Protein AF-A0A9X4MH46-F1 (afdb_monomer)

Secondary structure (DSSP, 8-state):
-HHHHHHTTSS-HHHHHHHHHHT-EEETTT-TTT--S-HHHHS-HHHHHHHHHHHHHHH-TTS-----EEEEEE-TT-SS--S--EEEEEETTTS-HHHHHHHHHHHHHHTT-

pLDDT: mean 80.11, std 13.6, range [45.22, 96.0]

Organism: NCBI:txid2984131

Radius of gyration: 14.34 Å; Cα contacts (8 Å, |Δi|>4): 158; chains: 1; bounding box: 34×29×41 Å

Mean predicted aligned error: 6.79 Å

Foldseek 3Di:
DVVVCVVVVLADLVVLLVCCVPVFKDWCPRCVSNCPQDPVNLCVQVVVVVVNVVVCCVVPVPDDDQFRWDKDWDPAQAPDPPVDIIMMIGGVVPDPPVVVVVVRNVVNNVVND

Sequence (113 aa):
MIKKRISSGEFNLDLFINIMKHDGYITEIDAPEGAGMCSSDMEKTHLLQEEFNSIFSFFYPNIIQDIEFGCVATSKGFKIESGGYSYALYNRSIISREEVEKILIKENQLSGE

Nearest PDB structures (foldseek):
  5ovo-assembly1_B  TM=2.606E-01  e=8.177E+00  Azospirillum brasilense

Solvent-accessible surface area (backbone atoms only — not comparable to full-atom values): 6492 Å² total; per-residue (Å²): 113,68,70,59,32,43,75,70,67,67,32,62,64,69,60,47,52,49,37,39,70,71,73,9,51,45,31,65,78,85,29,59,64,72,34,72,52,53,68,81,52,43,71,38,30,69,64,46,45,54,54,47,52,56,51,46,48,67,79,37,74,88,57,87,86,74,77,41,66,41,59,52,73,46,55,57,43,44,77,56,92,58,97,56,63,53,46,31,44,29,13,60,79,70,39,55,70,71,58,52,52,52,50,49,26,54,51,30,45,60,75,58,115

Structure (mmCIF, N/CA/C/O backbone):
data_AF-A0A9X4MH46-F1
#
_entry.id   AF-A0A9X4MH46-F1
#
loop_
_atom_site.group_PDB
_atom_site.id
_atom_site.type_symbol
_atom_site.label_atom_id
_atom_site.label_alt_id
_atom_site.label_comp_id
_atom_site.label_asym_id
_atom_site.label_entity_id
_atom_site.label_seq_id
_atom_site.pdbx_PDB_ins_code
_atom_site.Cartn_x
_atom_site.Cartn_y
_atom_site.Cartn_z
_atom_site.occupancy
_atom_site.B_iso_or_equiv
_atom_site.auth_seq_id
_atom_site.auth_comp_id
_atom_site.auth_asym_id
_atom_site.auth_atom_id
_atom_site.pdbx_PDB_model_num
ATOM 1 N N . MET A 1 1 ? 5.394 10.255 10.030 1.00 64.25 1 MET A N 1
ATOM 2 C CA . MET A 1 1 ? 4.429 9.677 10.992 1.00 64.25 1 MET A CA 1
ATOM 3 C C . MET A 1 1 ? 3.020 9.949 10.510 1.00 64.25 1 MET A C 1
ATOM 5 O O . MET A 1 1 ? 2.632 11.114 10.395 1.00 64.25 1 MET A O 1
ATOM 9 N N . ILE A 1 2 ? 2.293 8.873 10.216 1.00 68.44 2 ILE A N 1
ATOM 10 C CA . ILE A 1 2 ? 0.901 8.856 9.744 1.00 68.44 2 ILE A CA 1
ATOM 11 C C . ILE A 1 2 ? 0.005 9.700 10.645 1.00 68.44 2 ILE A C 1
ATOM 13 O O . ILE A 1 2 ? -0.784 10.508 10.159 1.00 68.44 2 ILE A O 1
ATOM 17 N N . LYS A 1 3 ? 0.171 9.575 11.965 1.00 69.38 3 LYS A N 1
ATOM 18 C CA . LYS A 1 3 ? -0.667 10.261 12.954 1.00 69.38 3 LYS A CA 1
ATOM 19 C C . LYS A 1 3 ? -0.705 11.776 12.750 1.00 69.38 3 LYS A C 1
ATOM 21 O O . LYS A 1 3 ? -1.763 12.393 12.861 1.00 69.38 3 LYS A O 1
ATOM 26 N N . LYS A 1 4 ? 0.446 12.381 12.436 1.00 72.75 4 LYS A N 1
ATOM 27 C CA . LYS A 1 4 ? 0.556 13.826 12.196 1.00 72.75 4 LYS A CA 1
ATOM 28 C C . LYS A 1 4 ? -0.179 14.233 10.917 1.00 72.75 4 LYS A C 1
ATOM 30 O O . LYS A 1 4 ? -0.863 15.245 10.945 1.00 72.75 4 LYS A O 1
ATOM 35 N N . ARG A 1 5 ? -0.075 13.426 9.854 1.00 71.12 5 ARG A N 1
ATOM 36 C CA . ARG A 1 5 ? -0.719 13.679 8.554 1.00 71.12 5 ARG A CA 1
ATOM 37 C C . ARG A 1 5 ? -2.238 13.511 8.604 1.00 71.12 5 ARG A C 1
ATOM 39 O O . ARG A 1 5 ? -2.962 14.304 8.021 1.00 71.12 5 ARG A O 1
ATOM 46 N N . ILE A 1 6 ? -2.727 12.532 9.366 1.00 70.56 6 ILE A N 1
ATOM 47 C CA . ILE A 1 6 ? -4.164 12.409 9.663 1.00 70.56 6 ILE A CA 1
ATOM 48 C C . ILE A 1 6 ? -4.644 13.651 10.410 1.00 70.56 6 ILE A C 1
ATOM 50 O O . ILE A 1 6 ? -5.657 14.245 10.059 1.00 70.56 6 ILE A O 1
ATOM 54 N N . SER A 1 7 ? -3.884 14.074 11.422 1.00 72.62 7 SER A N 1
ATOM 55 C CA . SER A 1 7 ? -4.250 15.221 12.260 1.00 72.62 7 SER A CA 1
ATOM 56 C C . SER A 1 7 ? -4.204 16.559 11.506 1.00 72.62 7 SER A C 1
ATOM 58 O O . SER A 1 7 ? -4.910 17.484 11.896 1.00 72.62 7 SER A O 1
ATOM 60 N N . SER A 1 8 ? -3.393 16.680 10.447 1.00 77.19 8 SER A N 1
ATOM 61 C CA . SER A 1 8 ? -3.351 17.849 9.553 1.00 77.19 8 SER A CA 1
ATOM 62 C C . SER A 1 8 ? -4.361 17.782 8.401 1.00 77.19 8 SER A C 1
ATOM 64 O O . SER A 1 8 ? -4.477 18.750 7.656 1.00 77.19 8 SER A O 1
ATOM 66 N N . GLY A 1 9 ? -5.089 16.670 8.239 1.00 70.69 9 GLY A N 1
ATOM 67 C CA . GLY A 1 9 ? -5.985 16.442 7.099 1.00 70.69 9 GLY A CA 1
ATOM 68 C C . GLY A 1 9 ? -5.264 16.109 5.785 1.00 70.69 9 GLY A C 1
ATOM 69 O O . GLY A 1 9 ? -5.910 15.961 4.756 1.00 70.69 9 GLY A O 1
ATOM 70 N N . GLU A 1 10 ? -3.940 15.946 5.812 1.00 71.75 10 GLU A N 1
ATOM 71 C CA . GLU A 1 10 ? -3.092 15.589 4.661 1.00 71.75 10 GLU A CA 1
ATOM 72 C C . GLU A 1 10 ? -3.103 14.080 4.350 1.00 71.75 10 GLU A C 1
ATOM 74 O O . GLU A 1 10 ? -2.377 13.612 3.467 1.00 71.75 10 GLU A O 1
ATOM 79 N N . PHE A 1 11 ? -3.853 13.297 5.128 1.00 76.00 11 PHE A N 1
ATOM 80 C CA . PHE A 1 11 ? -4.037 11.866 4.930 1.00 76.00 11 PHE A CA 1
ATOM 81 C C . PHE A 1 11 ? -5.459 11.460 5.308 1.00 76.00 11 PHE A C 1
ATOM 83 O O . PHE A 1 11 ? -5.851 11.533 6.476 1.00 76.00 11 PHE A O 1
ATOM 90 N N . ASN A 1 12 ? -6.221 11.005 4.317 1.00 82.94 12 ASN A N 1
ATOM 91 C CA . ASN A 1 12 ? -7.560 10.480 4.527 1.00 82.94 12 ASN A CA 1
ATOM 92 C C . ASN A 1 12 ? -7.479 8.996 4.919 1.00 82.94 12 ASN A C 1
ATOM 94 O O . ASN A 1 12 ? -7.261 8.128 4.073 1.00 82.94 12 ASN A O 1
ATOM 98 N N . LEU A 1 13 ? -7.642 8.722 6.216 1.00 83.75 13 LEU A N 1
ATOM 99 C CA . LEU A 1 13 ? -7.560 7.370 6.766 1.00 83.75 13 LEU A CA 1
ATOM 100 C C . LEU A 1 13 ? -8.654 6.445 6.212 1.00 83.75 13 LEU A C 1
ATOM 102 O O . LEU A 1 13 ? -8.351 5.300 5.887 1.00 83.75 13 LEU A O 1
ATOM 106 N N . ASP A 1 14 ? -9.890 6.933 6.068 1.00 86.62 14 ASP A N 1
ATOM 107 C CA . ASP A 1 14 ? -11.009 6.141 5.539 1.00 86.62 14 ASP A CA 1
ATOM 108 C C . ASP A 1 14 ? -10.755 5.719 4.090 1.00 86.62 14 ASP A C 1
ATOM 110 O O . ASP A 1 14 ? -10.926 4.552 3.738 1.00 86.62 14 ASP A O 1
ATOM 114 N N . LEU A 1 15 ? -10.295 6.656 3.254 1.00 85.56 15 LEU A N 1
ATOM 115 C CA . LEU A 1 15 ? -9.951 6.374 1.861 1.00 85.56 15 LEU A CA 1
ATOM 116 C C . LEU A 1 15 ? -8.814 5.353 1.774 1.00 85.56 15 LEU A C 1
ATOM 118 O O . LEU A 1 15 ? -8.912 4.391 1.017 1.00 85.56 15 LEU A O 1
ATOM 122 N N . PHE A 1 16 ? -7.768 5.528 2.583 1.00 86.69 16 PHE A N 1
ATOM 123 C CA . PHE A 1 16 ? -6.655 4.588 2.634 1.00 86.69 16 PHE A CA 1
ATOM 124 C C . PHE A 1 16 ? -7.112 3.182 3.045 1.00 86.69 16 PHE A C 1
ATOM 126 O O . PHE A 1 16 ? -6.765 2.206 2.386 1.00 86.69 16 PHE A O 1
ATOM 133 N N . ILE A 1 17 ? -7.930 3.064 4.096 1.00 88.81 17 ILE A N 1
ATOM 134 C CA . ILE A 1 17 ? -8.494 1.778 4.527 1.00 88.81 17 ILE A CA 1
ATOM 135 C C . ILE A 1 17 ? -9.312 1.147 3.400 1.00 88.81 17 ILE A C 1
ATOM 137 O O . ILE A 1 17 ? -9.186 -0.053 3.161 1.00 88.81 17 ILE A O 1
ATOM 141 N N . ASN A 1 18 ? -10.136 1.941 2.713 1.00 88.88 18 ASN A N 1
ATOM 142 C CA . ASN A 1 18 ? -10.976 1.456 1.628 1.00 88.88 18 ASN A CA 1
ATOM 143 C C . ASN A 1 18 ? -10.136 0.895 0.469 1.00 88.88 18 ASN A C 1
ATOM 145 O O . ASN A 1 18 ? -10.367 -0.238 0.054 1.00 88.88 18 ASN A O 1
ATOM 149 N N . ILE A 1 19 ? -9.114 1.630 0.016 1.00 89.00 19 ILE A N 1
ATOM 150 C CA . ILE A 1 19 ? -8.197 1.173 -1.042 1.00 89.00 19 ILE A CA 1
ATOM 151 C C . ILE A 1 19 ? -7.486 -0.118 -0.612 1.00 89.00 19 ILE A C 1
ATOM 153 O O . ILE A 1 19 ? -7.507 -1.114 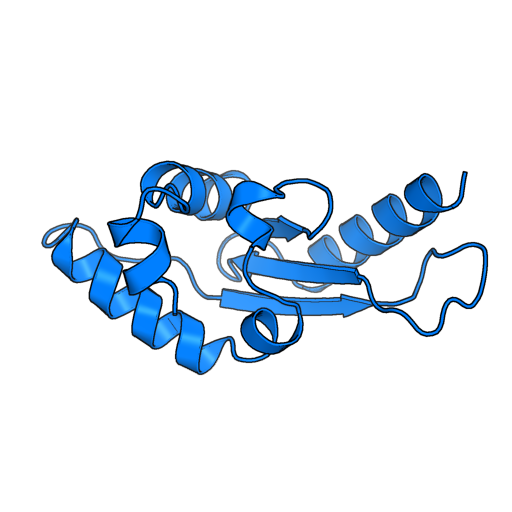-1.330 1.00 89.00 19 ILE A O 1
ATOM 157 N N . MET A 1 20 ? -6.928 -0.159 0.602 1.00 89.94 20 MET A N 1
ATOM 158 C CA . MET A 1 20 ? -6.182 -1.329 1.087 1.00 89.94 20 MET A CA 1
ATOM 159 C C . MET A 1 20 ? -7.055 -2.569 1.333 1.00 89.94 20 MET A C 1
ATOM 161 O O . MET A 1 20 ? -6.531 -3.685 1.372 1.00 89.94 20 MET A O 1
ATOM 165 N N . LYS A 1 21 ? -8.369 -2.402 1.517 1.00 90.94 21 LYS A N 1
ATOM 166 C CA . LYS A 1 21 ? -9.326 -3.513 1.640 1.00 90.94 21 LYS A CA 1
ATOM 167 C C . LYS A 1 21 ? -9.895 -3.966 0.298 1.00 90.94 21 LYS A C 1
ATOM 169 O O . LYS A 1 21 ? -10.213 -5.143 0.170 1.00 90.94 21 LYS A O 1
ATOM 174 N N . HIS A 1 22 ? -10.065 -3.053 -0.656 1.00 90.38 22 HIS A N 1
ATOM 175 C CA . HIS A 1 22 ? -10.727 -3.341 -1.927 1.00 90.38 22 HIS A CA 1
ATOM 176 C C . HIS A 1 22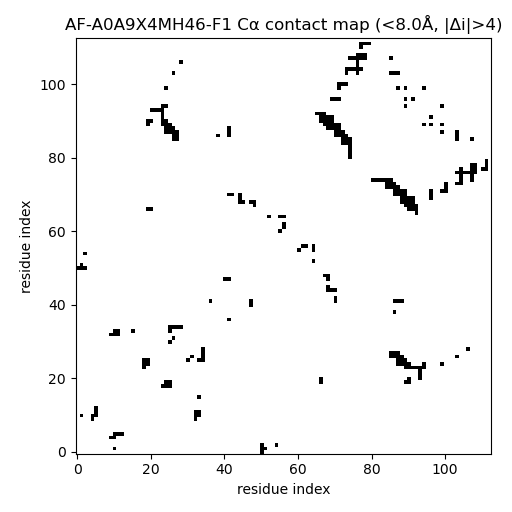 ? -9.729 -3.656 -3.044 1.00 90.38 22 HIS A C 1
ATOM 178 O O . HIS A 1 22 ? -9.798 -4.724 -3.647 1.00 90.38 22 HIS A O 1
ATOM 184 N N . ASP A 1 23 ? -8.784 -2.749 -3.283 1.00 89.38 23 ASP A N 1
ATOM 185 C CA . ASP A 1 23 ? -7.794 -2.870 -4.357 1.00 89.38 23 ASP A CA 1
ATOM 186 C C . ASP A 1 23 ? -6.542 -3.602 -3.861 1.00 89.38 23 ASP A C 1
ATOM 188 O O . ASP A 1 23 ? -5.861 -4.298 -4.610 1.00 89.38 23 ASP A O 1
ATOM 192 N N . GLY A 1 24 ? -6.261 -3.485 -2.561 1.00 91.62 24 GLY A N 1
ATOM 193 C CA . GLY A 1 24 ? -5.206 -4.227 -1.884 1.00 91.62 24 GLY A CA 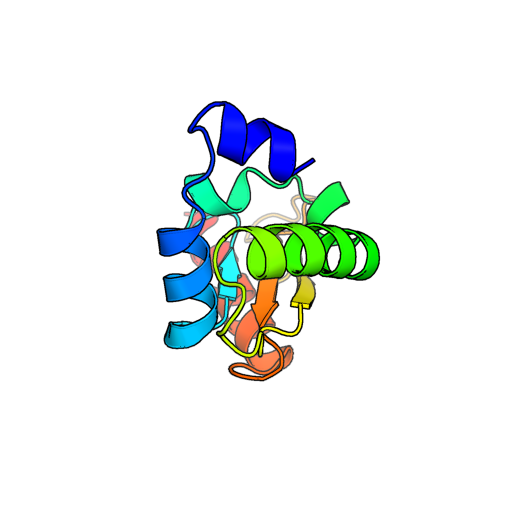1
ATOM 194 C C . GLY A 1 24 ? -3.812 -3.633 -2.050 1.00 91.62 24 GLY A C 1
ATOM 195 O O . GLY A 1 24 ? -2.878 -4.167 -1.463 1.00 91.62 24 GLY A O 1
ATOM 196 N N . TYR A 1 25 ? -3.631 -2.539 -2.788 1.00 90.25 25 TYR A N 1
ATOM 197 C CA . TYR A 1 25 ? -2.331 -1.890 -2.943 1.00 90.25 25 TYR A CA 1
ATOM 198 C C . TYR A 1 25 ? -2.458 -0.383 -3.169 1.00 90.25 25 TYR A C 1
ATOM 200 O O . TYR A 1 25 ? -3.494 0.114 -3.599 1.00 90.25 25 TYR A O 1
ATOM 208 N N . ILE A 1 26 ? -1.372 0.332 -2.893 1.00 87.94 26 ILE A N 1
ATOM 209 C CA . ILE A 1 26 ? -1.137 1.707 -3.331 1.00 87.94 26 ILE A CA 1
ATOM 210 C C . ILE A 1 26 ? 0.254 1.788 -3.961 1.00 87.94 26 ILE A C 1
ATOM 212 O O . ILE A 1 26 ? 1.205 1.190 -3.450 1.00 87.94 26 ILE A O 1
ATOM 216 N N . THR A 1 27 ? 0.380 2.537 -5.052 1.00 82.44 27 THR A N 1
ATOM 217 C CA . THR A 1 27 ? 1.668 2.860 -5.684 1.00 82.44 27 THR A CA 1
ATOM 218 C C . THR A 1 27 ? 1.947 4.352 -5.551 1.00 82.44 27 THR A C 1
ATOM 220 O O . THR A 1 27 ? 1.051 5.146 -5.246 1.00 82.44 27 THR A O 1
ATOM 223 N N . GLU A 1 28 ? 3.197 4.750 -5.780 1.00 69.12 28 GLU A N 1
ATOM 224 C CA . GLU A 1 28 ? 3.577 6.168 -5.832 1.00 69.12 28 GLU A CA 1
ATOM 225 C C . GLU A 1 28 ? 2.869 6.941 -6.967 1.00 69.12 28 GLU A C 1
ATOM 227 O O . GLU A 1 28 ? 2.810 8.169 -6.918 1.00 69.12 28 GLU A O 1
ATOM 232 N N . ILE A 1 29 ? 2.301 6.231 -7.953 1.00 64.44 29 ILE A N 1
ATOM 233 C CA . ILE A 1 29 ? 1.641 6.791 -9.139 1.00 64.44 29 ILE A CA 1
ATOM 234 C C . ILE A 1 29 ? 0.113 6.832 -8.971 1.00 64.44 29 ILE A C 1
ATOM 236 O O . ILE A 1 29 ? -0.491 7.876 -9.214 1.00 64.44 29 ILE A O 1
ATOM 240 N N . ASP A 1 30 ? -0.512 5.735 -8.527 1.00 55.88 30 ASP A N 1
ATOM 241 C CA . ASP A 1 30 ? -1.979 5.591 -8.502 1.00 55.88 30 ASP A CA 1
ATOM 242 C C . ASP A 1 30 ? -2.653 6.324 -7.328 1.00 55.88 30 ASP A C 1
ATOM 244 O O . ASP A 1 30 ? -3.842 6.640 -7.389 1.00 55.88 30 ASP A O 1
ATOM 248 N N . ALA A 1 31 ? -1.921 6.627 -6.250 1.00 53.91 31 ALA A N 1
ATOM 249 C CA . ALA A 1 31 ? -2.503 7.244 -5.058 1.00 53.91 31 ALA A CA 1
ATOM 250 C C . ALA A 1 31 ? -1.569 8.279 -4.408 1.00 53.91 31 ALA A C 1
ATOM 252 O O . ALA A 1 31 ? -1.122 8.049 -3.288 1.00 53.91 31 ALA A O 1
ATOM 253 N N . PRO A 1 32 ? -1.302 9.448 -5.022 1.00 54.38 32 PRO A N 1
ATOM 254 C CA . PRO A 1 32 ? -0.381 10.458 -4.476 1.00 54.38 32 PRO A CA 1
ATOM 255 C C . PRO A 1 32 ? -0.723 10.908 -3.039 1.00 54.38 32 PRO A C 1
ATOM 257 O O . PRO A 1 32 ? 0.163 11.243 -2.253 1.00 54.38 32 PRO A O 1
ATOM 260 N N . GLU A 1 33 ? -2.000 10.856 -2.652 1.00 48.22 33 GLU A N 1
ATOM 261 C CA . GLU A 1 33 ? -2.476 11.201 -1.304 1.00 48.22 33 GLU A CA 1
ATOM 262 C C . GLU A 1 33 ? -2.140 10.109 -0.260 1.00 48.22 33 GLU A C 1
ATOM 264 O O . GLU A 1 33 ? -1.697 10.416 0.858 1.00 48.22 33 GLU A O 1
ATOM 269 N N . GLY A 1 34 ? -2.258 8.829 -0.642 1.00 48.38 34 GLY A N 1
ATOM 270 C CA . GLY A 1 34 ? -1.844 7.663 0.156 1.00 48.38 34 GLY A CA 1
ATOM 271 C C . GLY A 1 34 ? -0.328 7.420 0.128 1.00 48.38 34 GLY A C 1
ATOM 272 O O . GLY A 1 34 ? 0.259 7.022 1.134 1.00 48.38 34 GLY A O 1
ATOM 273 N N . ALA A 1 35 ? 0.312 7.771 -0.986 1.00 47.16 35 ALA A N 1
ATOM 274 C CA . ALA A 1 35 ? 1.739 7.676 -1.269 1.00 47.16 35 ALA A CA 1
ATOM 275 C C . ALA A 1 35 ? 2.572 8.841 -0.717 1.00 47.16 35 ALA A C 1
ATOM 277 O O . ALA A 1 35 ? 3.784 8.866 -0.888 1.00 47.16 35 ALA A O 1
ATOM 278 N N . GLY A 1 36 ? 1.989 9.765 0.055 1.00 48.53 36 GLY A N 1
ATOM 279 C CA . GLY A 1 36 ? 2.794 10.711 0.844 1.00 48.53 36 GLY A CA 1
ATOM 280 C C . GLY A 1 36 ? 3.649 10.039 1.942 1.00 48.53 36 GLY A C 1
ATOM 281 O O . GLY A 1 36 ? 4.185 10.717 2.822 1.00 48.53 36 GLY A O 1
ATOM 282 N N . MET A 1 37 ? 3.679 8.705 1.995 1.00 54.62 37 MET A N 1
ATOM 283 C CA . MET A 1 37 ? 4.728 7.940 2.658 1.00 54.62 37 MET A CA 1
ATOM 284 C C . MET A 1 37 ? 5.896 7.848 1.683 1.00 54.62 37 MET A C 1
ATOM 286 O O . MET A 1 37 ? 5.787 7.169 0.671 1.00 54.62 37 MET A O 1
ATOM 290 N N . CYS A 1 38 ? 7.005 8.528 1.968 1.00 50.81 38 CYS A N 1
ATOM 291 C CA . CYS A 1 38 ? 8.208 8.379 1.154 1.00 50.81 38 CYS A CA 1
ATOM 292 C C . CYS A 1 38 ? 8.606 6.892 1.070 1.00 50.81 38 CYS A C 1
ATOM 294 O O . CYS A 1 38 ? 8.382 6.147 2.025 1.00 50.81 38 CYS A O 1
ATOM 296 N N . SER A 1 39 ? 9.257 6.471 -0.015 1.00 60.94 39 SER A N 1
ATOM 297 C CA . SER A 1 39 ? 9.784 5.108 -0.206 1.00 60.94 39 SER A CA 1
ATOM 298 C C . SER A 1 39 ? 10.498 4.528 1.029 1.00 60.94 39 SER A C 1
ATOM 300 O O . SER A 1 39 ? 10.264 3.386 1.425 1.00 60.94 39 SER A O 1
ATOM 302 N N . SER A 1 40 ? 11.280 5.357 1.727 1.00 57.59 40 SER A N 1
ATOM 303 C CA . SER A 1 40 ? 11.978 4.999 2.973 1.00 57.59 40 SER A CA 1
ATOM 304 C C . SER A 1 40 ? 11.067 4.709 4.17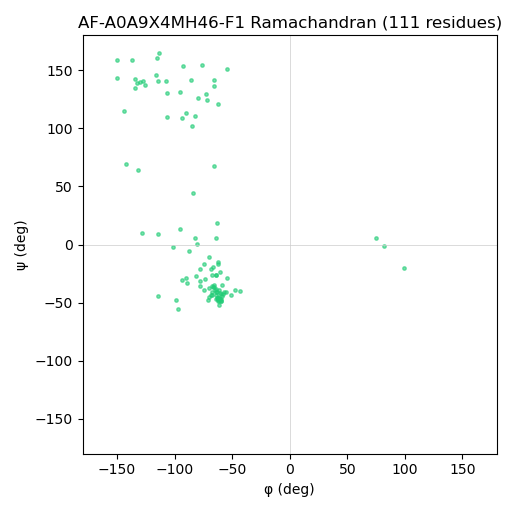6 1.00 57.59 40 SER A C 1
ATOM 306 O O . SER A 1 40 ? 11.502 4.082 5.143 1.00 57.59 40 SER A O 1
ATOM 308 N N . ASP A 1 41 ? 9.816 5.162 4.151 1.00 63.09 41 ASP A N 1
ATOM 309 C CA . ASP A 1 41 ? 8.797 4.863 5.156 1.00 63.09 41 ASP A CA 1
ATOM 310 C C . ASP A 1 41 ? 7.937 3.657 4.753 1.00 63.09 41 ASP A C 1
ATOM 312 O O . ASP A 1 41 ? 7.549 2.886 5.631 1.00 63.09 41 ASP A O 1
ATOM 316 N N . MET A 1 42 ? 7.722 3.421 3.451 1.00 66.44 42 MET A N 1
ATOM 317 C CA . MET A 1 42 ? 7.061 2.201 2.965 1.00 66.44 42 MET A CA 1
ATOM 318 C C . MET A 1 42 ? 7.894 0.942 3.239 1.00 66.44 42 MET A C 1
ATOM 320 O O . MET A 1 42 ? 7.344 -0.106 3.565 1.00 66.44 42 MET A O 1
ATOM 324 N N . GLU A 1 43 ? 9.225 1.028 3.167 1.00 67.06 43 GLU A N 1
ATOM 325 C CA . GLU A 1 43 ? 10.124 -0.084 3.516 1.00 67.06 43 GLU A CA 1
ATOM 326 C C . GLU A 1 43 ? 10.038 -0.476 5.003 1.00 67.06 43 GLU A C 1
ATOM 328 O O . GLU A 1 43 ? 10.229 -1.642 5.359 1.00 67.06 43 GLU A O 1
ATOM 333 N N . LYS A 1 44 ? 9.660 0.458 5.886 1.00 77.44 44 LYS A N 1
ATOM 334 C CA . LYS A 1 44 ? 9.494 0.224 7.331 1.00 77.44 44 LYS A CA 1
ATOM 335 C C . LYS A 1 44 ? 8.118 -0.357 7.666 1.00 77.44 44 LYS A C 1
ATOM 337 O O . LYS A 1 44 ? 7.488 0.052 8.641 1.00 77.44 44 LYS A O 1
ATOM 342 N N . THR A 1 45 ? 7.670 -1.336 6.883 1.00 74.94 45 THR A N 1
ATOM 343 C CA . THR A 1 45 ? 6.341 -1.968 6.999 1.00 74.94 45 THR A CA 1
ATOM 344 C C . THR A 1 45 ? 5.966 -2.366 8.427 1.00 74.94 45 THR A C 1
ATOM 346 O O . THR A 1 45 ? 4.833 -2.140 8.828 1.00 74.94 45 THR A O 1
ATOM 349 N N . HIS A 1 46 ? 6.902 -2.879 9.234 1.00 77.12 46 HIS A N 1
ATOM 350 C CA . HIS A 1 46 ? 6.634 -3.210 10.640 1.00 77.12 46 HIS A CA 1
ATOM 351 C C . HIS A 1 46 ? 6.294 -1.990 11.506 1.00 77.12 46 HIS A C 1
ATOM 353 O O . HIS A 1 46 ? 5.300 -2.015 12.226 1.00 77.12 46 HIS A O 1
ATOM 359 N N . LEU A 1 47 ? 7.067 -0.904 11.405 1.00 77.38 47 LEU A N 1
ATOM 360 C CA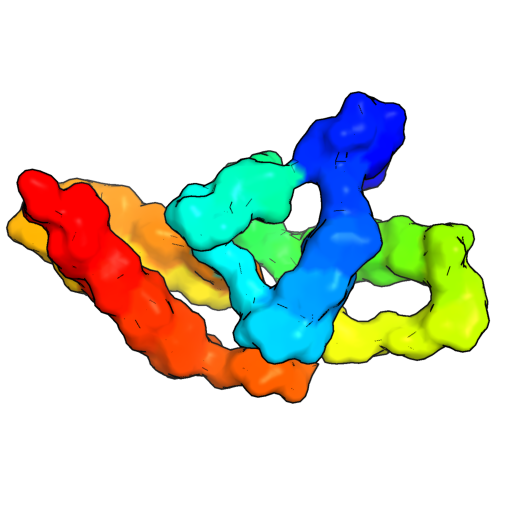 . LEU A 1 47 ? 6.782 0.335 12.142 1.00 77.38 47 LEU A CA 1
ATOM 361 C C . LEU A 1 47 ? 5.481 0.976 11.651 1.00 77.38 47 LEU A C 1
ATOM 363 O O . LEU A 1 47 ? 4.705 1.514 12.439 1.00 77.38 47 LEU A O 1
ATOM 367 N N . LEU A 1 48 ? 5.231 0.876 10.346 1.00 81.62 48 LEU A N 1
ATOM 368 C CA . LEU A 1 48 ? 4.002 1.341 9.726 1.00 81.62 48 LEU A CA 1
ATOM 369 C C . LEU A 1 48 ? 2.779 0.568 10.223 1.00 81.62 48 LEU A C 1
ATOM 371 O O . LEU A 1 48 ? 1.752 1.169 10.521 1.00 81.62 48 LEU A O 1
ATOM 375 N N . GLN A 1 49 ? 2.903 -0.756 10.337 1.00 88.81 49 GLN A N 1
ATOM 376 C CA . GLN A 1 49 ? 1.857 -1.638 10.839 1.00 88.81 49 GLN A CA 1
ATOM 377 C C . GLN A 1 49 ? 1.511 -1.307 12.289 1.00 88.81 49 GLN A C 1
ATOM 379 O O . GLN A 1 49 ? 0.335 -1.196 12.620 1.00 88.81 49 GLN A O 1
ATOM 384 N N . GLU A 1 50 ? 2.511 -1.117 13.152 1.00 87.25 50 GLU A N 1
ATOM 385 C CA . GLU A 1 50 ? 2.285 -0.743 14.551 1.00 87.25 50 GLU A CA 1
ATOM 386 C C . GLU A 1 50 ? 1.594 0.623 14.672 1.00 87.25 50 GLU A C 1
ATOM 388 O O . GLU A 1 50 ? 0.594 0.749 15.387 1.00 87.25 50 GLU A O 1
ATOM 393 N N . GLU A 1 51 ? 2.080 1.634 13.938 1.00 85.75 51 GLU A N 1
ATOM 394 C CA . GLU A 1 51 ? 1.473 2.970 13.922 1.00 85.75 51 GLU A CA 1
ATOM 395 C C . GLU A 1 51 ? 0.025 2.906 13.409 1.00 85.75 51 GLU A C 1
ATOM 397 O O . GLU A 1 51 ? -0.885 3.451 14.040 1.00 85.75 51 GLU A O 1
ATOM 402 N N . PHE A 1 52 ? -0.212 2.193 12.306 1.00 87.19 52 PHE A N 1
ATOM 403 C CA . PHE A 1 52 ? -1.542 2.014 11.735 1.00 87.19 52 PHE A CA 1
ATOM 404 C C . PHE A 1 52 ? -2.484 1.278 12.684 1.00 87.19 52 PHE A C 1
ATOM 406 O O . PHE A 1 52 ? -3.596 1.745 12.900 1.00 87.19 52 PHE A O 1
ATOM 413 N N . ASN A 1 53 ? -2.051 0.175 13.297 1.00 89.44 53 ASN A N 1
ATOM 414 C CA . ASN A 1 53 ? -2.876 -0.600 14.222 1.00 89.44 53 ASN A CA 1
ATOM 415 C C . ASN A 1 53 ? -3.309 0.250 15.419 1.00 89.44 53 ASN A C 1
ATOM 417 O O . ASN A 1 53 ? -4.476 0.202 15.815 1.00 89.44 53 ASN A O 1
ATOM 421 N N . SER A 1 54 ? -2.402 1.067 15.967 1.00 89.25 54 SER A N 1
ATOM 422 C CA . SER A 1 54 ? -2.722 1.987 17.063 1.00 89.25 54 SER A CA 1
ATOM 423 C C . SER A 1 54 ? -3.731 3.062 16.648 1.00 89.25 54 SER A C 1
ATOM 425 O O . SER A 1 54 ? -4.637 3.379 17.416 1.00 89.25 54 SER A O 1
ATOM 427 N N . ILE A 1 55 ? -3.598 3.619 15.445 1.00 86.88 55 ILE A N 1
ATOM 428 C CA . ILE A 1 55 ? -4.526 4.628 14.918 1.00 86.88 55 ILE A CA 1
ATOM 429 C C . ILE A 1 55 ? -5.889 3.999 14.607 1.00 86.88 55 ILE A C 1
ATOM 431 O O . ILE A 1 55 ? -6.924 4.544 14.984 1.00 86.88 55 ILE A O 1
ATOM 435 N N . PHE A 1 56 ? -5.902 2.838 13.956 1.00 88.12 56 PHE A N 1
ATOM 436 C CA . PHE A 1 56 ? -7.116 2.132 13.568 1.00 88.12 56 PHE A CA 1
ATOM 437 C C . PHE A 1 56 ? -7.939 1.744 14.794 1.00 88.12 56 PHE A C 1
ATOM 439 O O . PHE A 1 56 ? -9.124 2.044 14.857 1.00 88.12 56 PHE A O 1
ATOM 446 N N . SER A 1 57 ? -7.315 1.145 15.809 1.00 90.94 57 SER A N 1
ATOM 447 C CA . SER A 1 57 ? -8.012 0.778 17.049 1.00 90.94 57 SER A CA 1
ATOM 448 C C . SER A 1 57 ? -8.534 1.992 17.829 1.00 90.94 57 SER A C 1
ATOM 450 O O . SER A 1 57 ? -9.540 1.877 18.526 1.00 90.94 57 SER A O 1
ATOM 452 N N . PHE A 1 58 ? -7.913 3.166 17.674 1.00 89.06 58 PHE A N 1
ATOM 453 C CA . PHE A 1 58 ? -8.422 4.413 18.243 1.00 89.06 58 PHE A CA 1
ATOM 454 C C . PHE A 1 58 ? -9.691 4.914 17.531 1.00 89.06 58 PHE A C 1
ATOM 456 O O . PHE A 1 58 ? -10.661 5.265 18.199 1.00 89.06 58 PHE A O 1
ATOM 463 N N . PHE A 1 59 ? -9.701 4.947 16.194 1.00 87.19 59 PHE A N 1
ATOM 464 C CA . PHE A 1 59 ? -10.846 5.445 15.417 1.00 87.19 59 PHE A CA 1
ATOM 465 C C . PHE A 1 59 ? -11.973 4.410 15.247 1.00 87.19 59 PHE A C 1
ATOM 467 O O . PHE A 1 59 ? -13.139 4.788 15.140 1.00 87.19 59 PHE A O 1
ATOM 474 N N . TYR A 1 60 ? -11.650 3.115 15.280 1.00 89.19 60 TYR A N 1
ATOM 475 C CA . TYR A 1 60 ? -12.576 2.003 15.042 1.00 89.19 60 TYR A CA 1
ATOM 476 C C . TYR A 1 60 ? -12.457 0.916 16.131 1.00 89.19 60 TYR A C 1
ATOM 478 O O . TYR A 1 60 ? -12.110 -0.229 15.837 1.00 89.19 60 TYR A O 1
ATOM 486 N N . PRO A 1 61 ? -12.780 1.221 17.401 1.00 89.00 61 PRO A N 1
ATOM 487 C CA . PRO A 1 61 ? -12.503 0.341 18.546 1.00 89.00 61 PRO A CA 1
ATOM 488 C C . PRO A 1 61 ? -13.215 -1.022 18.518 1.00 89.00 61 PRO A C 1
ATOM 490 O O . PRO A 1 61 ? -12.838 -1.923 19.259 1.00 89.00 61 PRO A O 1
ATOM 493 N N . ASN A 1 62 ? -14.235 -1.185 17.669 1.00 91.25 62 ASN A N 1
ATOM 494 C CA . ASN A 1 62 ? -15.034 -2.410 17.559 1.00 91.25 62 ASN A CA 1
ATOM 495 C C . ASN A 1 62 ? -14.872 -3.121 16.207 1.00 91.25 62 ASN A C 1
ATOM 497 O O . ASN A 1 62 ? -15.634 -4.038 15.904 1.00 91.25 62 ASN A O 1
ATOM 501 N N . ILE A 1 63 ? -13.927 -2.681 15.373 1.00 89.00 63 ILE A N 1
ATOM 502 C CA . ILE A 1 63 ? -13.668 -3.282 14.065 1.00 89.00 63 ILE A CA 1
ATOM 503 C C . ILE A 1 63 ? -12.363 -4.069 14.150 1.00 89.00 63 ILE A C 1
ATOM 505 O O . ILE A 1 63 ? -11.345 -3.556 14.611 1.00 89.00 63 ILE A O 1
ATOM 509 N N . ILE A 1 64 ? -12.392 -5.322 13.696 1.00 84.94 64 ILE A N 1
ATOM 510 C CA . ILE A 1 64 ? -11.178 -6.129 13.571 1.00 84.94 64 ILE A CA 1
ATOM 511 C C . ILE A 1 64 ? -10.368 -5.582 12.396 1.00 84.94 64 ILE A C 1
ATOM 513 O O . ILE A 1 64 ? -10.864 -5.470 11.273 1.00 84.94 64 ILE A O 1
ATOM 517 N N . GLN A 1 65 ? -9.122 -5.227 12.682 1.00 85.44 65 GLN A N 1
ATOM 518 C CA . GLN A 1 65 ? -8.152 -4.799 11.690 1.00 85.44 65 GLN A CA 1
ATOM 519 C C . GLN A 1 65 ? -7.575 -6.047 10.994 1.00 85.44 65 GLN A C 1
ATOM 521 O O . GLN A 1 65 ? -7.125 -6.974 11.660 1.00 85.44 65 GLN A O 1
ATOM 526 N N . ASP A 1 66 ? -7.643 -6.085 9.663 1.00 87.31 66 ASP A N 1
ATOM 527 C CA . ASP A 1 66 ? -7.300 -7.235 8.804 1.00 87.31 66 ASP A CA 1
ATOM 528 C C . ASP A 1 66 ? -6.310 -6.875 7.675 1.00 87.31 66 ASP A C 1
ATOM 530 O O . ASP A 1 66 ? -6.068 -7.670 6.764 1.00 87.31 66 ASP A O 1
ATOM 534 N N . ILE A 1 67 ? -5.734 -5.670 7.724 1.00 90.19 67 ILE A N 1
ATOM 535 C CA . ILE A 1 67 ? -4.772 -5.178 6.733 1.00 90.19 67 ILE A CA 1
ATOM 536 C C . ILE A 1 67 ? -3.358 -5.559 7.182 1.00 90.19 67 ILE A C 1
ATOM 538 O O . ILE A 1 67 ? -2.848 -5.029 8.169 1.00 90.19 67 ILE A O 1
ATOM 542 N N . GLU A 1 68 ? -2.697 -6.441 6.442 1.00 92.19 68 GLU A N 1
ATOM 543 C CA . GLU A 1 68 ? -1.310 -6.819 6.716 1.00 92.19 68 GLU A CA 1
ATOM 544 C C . GLU A 1 68 ? -0.386 -6.191 5.671 1.00 92.19 68 GLU A C 1
ATOM 546 O O . GLU A 1 68 ? -0.397 -6.581 4.505 1.00 92.19 68 GLU A O 1
ATOM 551 N N . PHE A 1 69 ? 0.426 -5.214 6.069 1.00 90.56 69 PHE A N 1
ATOM 552 C CA . PHE A 1 69 ? 1.270 -4.490 5.129 1.00 90.56 69 PHE A CA 1
ATOM 553 C C . PHE A 1 69 ? 2.452 -5.323 4.626 1.00 90.56 69 PHE A C 1
ATOM 555 O O . PHE A 1 69 ? 3.271 -5.853 5.378 1.00 90.56 69 PHE A O 1
ATOM 562 N N . GLY A 1 70 ? 2.600 -5.352 3.309 1.00 91.12 70 GLY A N 1
ATOM 563 C CA . GLY A 1 70 ? 3.829 -5.666 2.606 1.00 91.12 70 GLY A CA 1
ATOM 564 C C . GLY A 1 70 ? 4.317 -4.459 1.814 1.00 91.12 70 GLY A C 1
ATOM 565 O O . GLY A 1 70 ? 3.561 -3.539 1.519 1.00 91.12 70 GLY A O 1
ATOM 566 N N . CYS A 1 71 ? 5.597 -4.481 1.459 1.00 90.31 71 CYS A N 1
ATOM 567 C CA . CYS A 1 71 ? 6.194 -3.513 0.551 1.00 90.31 71 CYS A CA 1
ATOM 568 C C . CYS A 1 71 ? 6.917 -4.270 -0.561 1.00 90.31 71 CYS A C 1
ATOM 570 O O . CYS A 1 71 ? 7.523 -5.323 -0.321 1.00 90.31 71 CYS A O 1
ATOM 572 N N . VAL A 1 72 ? 6.812 -3.767 -1.784 1.00 90.25 72 VAL A N 1
ATOM 573 C CA . VAL A 1 72 ? 7.607 -4.228 -2.917 1.00 90.25 72 VAL A CA 1
ATOM 574 C C . VAL A 1 72 ? 8.173 -3.021 -3.646 1.00 90.25 72 VAL A C 1
ATOM 576 O O . VAL A 1 72 ? 7.498 -2.011 -3.821 1.00 90.25 72 VAL A O 1
ATOM 579 N N . ALA A 1 73 ? 9.433 -3.145 -4.045 1.00 88.25 73 ALA A N 1
ATOM 580 C CA . ALA A 1 73 ? 10.151 -2.149 -4.814 1.00 88.25 73 ALA A CA 1
ATOM 581 C C . ALA A 1 73 ? 10.718 -2.817 -6.064 1.00 88.25 73 ALA A C 1
ATOM 583 O O . ALA A 1 73 ? 11.240 -3.935 -5.987 1.00 88.25 73 ALA A O 1
ATOM 584 N N . THR A 1 74 ? 10.625 -2.153 -7.212 1.00 87.06 74 THR A N 1
ATOM 585 C CA . THR A 1 74 ? 11.201 -2.665 -8.459 1.00 87.06 74 THR A CA 1
ATOM 586 C C . THR A 1 74 ? 11.615 -1.528 -9.383 1.00 87.06 74 THR A C 1
ATOM 588 O O . THR A 1 74 ? 10.958 -0.497 -9.449 1.00 87.06 74 THR A O 1
ATOM 591 N N . SER A 1 75 ? 12.728 -1.709 -10.086 1.00 85.81 75 SER A N 1
ATOM 592 C CA . SER A 1 75 ? 13.165 -0.842 -11.188 1.00 85.81 75 SER A CA 1
ATOM 593 C C . SER A 1 75 ? 12.861 -1.462 -12.557 1.00 85.81 75 SER A C 1
ATOM 595 O O . SER A 1 75 ? 13.126 -0.878 -13.607 1.00 85.81 75 SER A O 1
ATOM 597 N N . LYS A 1 76 ? 12.302 -2.679 -12.578 1.00 88.19 76 LYS A N 1
ATOM 598 C CA . LYS A 1 76 ? 11.919 -3.343 -13.823 1.00 88.19 76 LYS A CA 1
ATOM 599 C C . LYS A 1 76 ? 10.790 -2.560 -14.494 1.00 88.19 76 LYS A C 1
ATOM 601 O O . LYS A 1 76 ? 9.865 -2.101 -13.830 1.00 88.19 76 LYS A O 1
ATOM 606 N N . GLY A 1 77 ? 10.847 -2.476 -15.820 1.00 83.62 77 GLY A N 1
ATOM 607 C CA . GLY A 1 77 ? 9.841 -1.799 -16.639 1.00 83.62 77 GLY A CA 1
ATOM 608 C C . GLY A 1 77 ? 10.228 -0.384 -17.070 1.00 83.62 77 GLY A C 1
ATOM 609 O O . GLY A 1 77 ? 9.723 0.068 -18.092 1.00 83.62 77 GLY A O 1
ATOM 610 N N . PHE A 1 78 ? 11.167 0.282 -16.390 1.00 82.44 7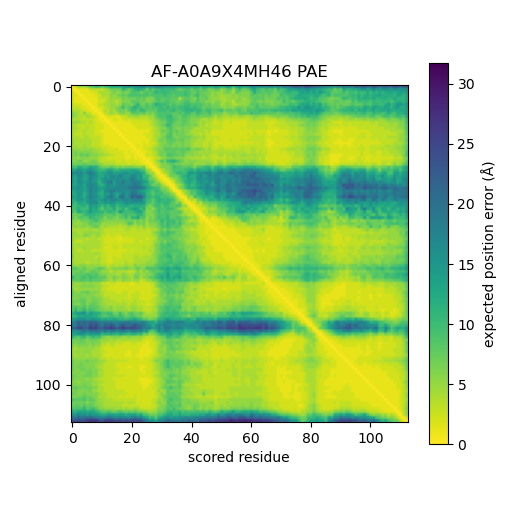8 PHE A N 1
ATOM 611 C CA . PHE A 1 78 ? 11.663 1.581 -16.847 1.00 82.44 78 PHE A CA 1
ATOM 612 C C . PHE A 1 78 ? 12.414 1.456 -18.185 1.00 82.44 78 PHE A C 1
ATOM 614 O O . PHE A 1 78 ? 13.216 0.541 -18.379 1.00 82.44 78 PHE A O 1
ATOM 621 N N . LYS A 1 79 ? 12.158 2.384 -19.122 1.00 71.94 79 LYS A N 1
ATOM 622 C CA . LYS A 1 79 ? 12.828 2.412 -20.442 1.00 71.94 79 LYS A CA 1
ATOM 623 C C . LYS A 1 79 ? 14.277 2.888 -20.376 1.00 71.94 79 LYS A C 1
ATOM 625 O O . LYS A 1 79 ? 15.091 2.512 -21.215 1.00 71.94 79 LYS A O 1
ATOM 630 N N . ILE A 1 80 ? 14.579 3.742 -19.408 1.00 63.66 80 ILE A N 1
ATOM 631 C CA . ILE A 1 80 ? 15.929 4.202 -19.097 1.00 63.66 80 ILE A CA 1
ATOM 632 C C . ILE A 1 80 ? 16.297 3.511 -17.791 1.00 63.66 80 ILE A C 1
ATOM 634 O O . ILE A 1 80 ? 15.442 3.415 -16.914 1.00 63.66 80 ILE A O 1
ATOM 638 N N . GLU A 1 81 ? 17.543 3.057 -17.642 1.00 59.16 81 GLU A N 1
ATOM 639 C CA . GLU A 1 81 ? 18.097 2.703 -16.330 1.00 59.16 81 GLU A CA 1
ATOM 640 C C . GLU A 1 81 ? 18.193 3.978 -15.473 1.00 59.16 81 GLU A C 1
ATOM 642 O O . GLU A 1 81 ? 19.266 4.507 -15.185 1.00 59.16 81 GLU A O 1
ATOM 647 N N . SER A 1 82 ? 17.044 4.540 -15.099 1.00 54.50 82 SER A N 1
ATOM 648 C CA . SER A 1 82 ? 16.948 5.412 -13.954 1.00 54.50 82 SER A CA 1
ATOM 649 C C . SER A 1 82 ? 17.331 4.518 -12.784 1.00 54.50 82 SER A C 1
ATOM 651 O O . SER A 1 82 ? 16.714 3.485 -12.547 1.00 54.50 82 SER A O 1
ATOM 653 N N . GLY A 1 83 ? 18.374 4.862 -12.034 1.00 57.44 83 GLY A N 1
ATOM 654 C CA . GLY A 1 83 ? 18.719 4.141 -10.802 1.00 57.44 83 GLY A CA 1
ATOM 655 C C . GLY A 1 83 ? 17.634 4.222 -9.710 1.00 57.44 83 GLY A C 1
ATOM 656 O O . GLY A 1 83 ? 17.946 4.031 -8.540 1.00 57.44 83 GLY A O 1
ATOM 657 N N . GLY A 1 84 ? 16.395 4.574 -10.071 1.00 72.75 84 GLY A N 1
ATOM 658 C CA . GLY A 1 84 ? 15.235 4.683 -9.208 1.00 72.75 84 GLY A CA 1
ATOM 659 C C . GLY A 1 84 ? 14.427 3.389 -9.176 1.00 72.75 84 GLY A C 1
ATOM 660 O O . GLY A 1 84 ? 14.422 2.593 -10.114 1.00 72.75 84 GLY A O 1
ATOM 661 N N . TYR A 1 85 ? 13.733 3.200 -8.063 1.00 79.75 85 TYR A N 1
ATOM 662 C CA . TYR A 1 85 ? 12.780 2.122 -7.850 1.00 79.75 85 TYR A CA 1
ATOM 663 C C . TYR A 1 85 ? 11.397 2.742 -7.702 1.00 79.75 85 TYR A C 1
ATOM 665 O O . TYR A 1 85 ? 11.263 3.780 -7.059 1.00 79.75 85 TYR A O 1
ATOM 673 N N . SER A 1 86 ? 10.385 2.095 -8.269 1.00 84.31 86 SER A N 1
ATOM 674 C CA . SER A 1 86 ? 8.991 2.343 -7.915 1.00 84.31 86 SER A CA 1
ATOM 675 C C . SER A 1 86 ? 8.631 1.494 -6.704 1.00 84.31 86 SER A C 1
ATOM 677 O O . SER A 1 86 ? 9.032 0.324 -6.641 1.00 84.31 86 SER A O 1
ATOM 679 N N . TYR A 1 87 ? 7.842 2.050 -5.793 1.00 86.06 87 TYR A N 1
ATOM 680 C CA . TYR A 1 87 ? 7.419 1.387 -4.566 1.00 86.06 87 TYR A CA 1
ATOM 681 C C . TYR A 1 87 ? 5.908 1.188 -4.532 1.00 86.06 87 TYR A C 1
ATOM 683 O O . TYR A 1 87 ? 5.138 2.024 -5.006 1.00 86.06 87 TYR A O 1
ATOM 691 N N . ALA A 1 88 ? 5.494 0.082 -3.922 1.00 88.56 88 ALA A N 1
ATOM 692 C CA . ALA A 1 88 ? 4.109 -0.163 -3.570 1.00 88.56 88 ALA A CA 1
ATOM 693 C C . ALA A 1 88 ? 4.003 -0.687 -2.141 1.00 88.56 88 ALA A C 1
ATOM 695 O O . ALA A 1 88 ? 4.723 -1.613 -1.746 1.00 88.56 88 ALA A O 1
ATOM 696 N N . LEU A 1 89 ? 3.050 -0.131 -1.398 1.00 90.38 89 LEU A N 1
ATOM 697 C CA . LEU A 1 89 ? 2.560 -0.699 -0.150 1.00 90.38 89 LEU A CA 1
ATOM 698 C C . LEU A 1 89 ? 1.312 -1.520 -0.477 1.00 90.38 89 LEU A C 1
ATOM 700 O O . LEU A 1 89 ? 0.419 -1.038 -1.168 1.00 90.38 89 LEU A O 1
ATOM 704 N N . TYR A 1 90 ? 1.231 -2.752 0.011 1.00 92.75 90 TYR A N 1
ATOM 705 C CA . TYR A 1 90 ? 0.118 -3.647 -0.297 1.00 92.75 90 TYR A CA 1
ATOM 706 C C . TYR A 1 90 ? -0.378 -4.408 0.926 1.00 92.75 90 TYR A C 1
ATOM 708 O O . TYR A 1 90 ? 0.330 -4.544 1.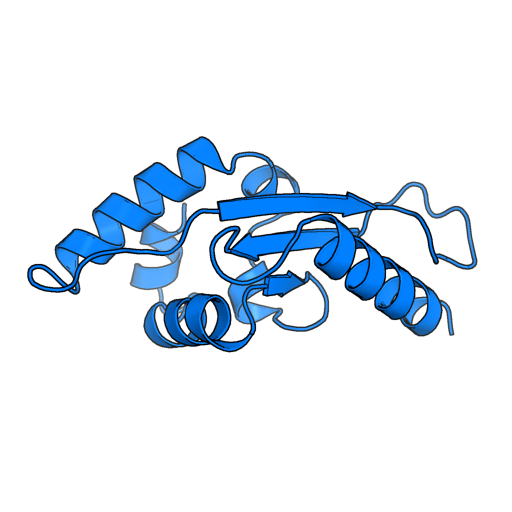920 1.00 92.75 90 TYR A O 1
ATOM 716 N N . ASN A 1 91 ? -1.616 -4.880 0.857 1.00 93.62 91 ASN A N 1
ATOM 717 C CA . ASN A 1 91 ? -2.250 -5.730 1.842 1.00 93.62 91 ASN A CA 1
ATOM 718 C C . ASN A 1 91 ? -2.056 -7.194 1.441 1.00 93.62 91 ASN A C 1
ATOM 720 O O . ASN A 1 91 ? -2.681 -7.680 0.497 1.00 93.62 91 ASN A O 1
ATOM 724 N N . ARG A 1 92 ? -1.218 -7.910 2.188 1.00 93.88 92 ARG A N 1
ATOM 725 C CA . ARG A 1 92 ? -0.889 -9.324 1.958 1.00 93.88 92 ARG A CA 1
ATOM 726 C C . ARG A 1 92 ? -2.101 -10.248 2.044 1.00 93.88 92 ARG A C 1
ATOM 728 O O . ARG A 1 92 ? -2.076 -11.324 1.458 1.00 93.88 92 ARG A O 1
ATOM 735 N N . SER A 1 93 ? -3.152 -9.830 2.749 1.00 93.00 93 SER A N 1
ATOM 736 C CA . SER A 1 93 ? -4.406 -10.580 2.860 1.00 93.00 93 SER A CA 1
ATOM 737 C C . SER A 1 93 ? -5.262 -10.516 1.589 1.00 93.00 93 SER A C 1
ATOM 739 O O . SER A 1 93 ? -6.184 -11.315 1.448 1.00 93.00 93 SER A O 1
ATOM 741 N N . ILE A 1 94 ? -4.996 -9.560 0.691 1.00 94.75 94 ILE A N 1
ATOM 742 C CA . ILE A 1 94 ? -5.830 -9.271 -0.487 1.00 94.75 94 ILE A CA 1
ATOM 743 C C . ILE A 1 94 ? -5.093 -9.574 -1.790 1.00 94.75 94 ILE A C 1
ATOM 745 O O . ILE A 1 94 ? -5.672 -10.181 -2.686 1.00 94.75 94 ILE A O 1
ATOM 749 N N . ILE A 1 95 ? -3.825 -9.170 -1.897 1.00 94.81 95 ILE A N 1
ATOM 750 C CA . ILE A 1 95 ? -3.043 -9.292 -3.130 1.00 94.81 95 ILE A CA 1
ATOM 751 C C . ILE A 1 95 ? -1.645 -9.847 -2.847 1.00 94.81 95 ILE A C 1
ATOM 753 O O . ILE A 1 95 ? -1.016 -9.530 -1.831 1.00 94.81 95 ILE A O 1
ATOM 757 N N . SER A 1 96 ? -1.150 -10.694 -3.753 1.00 95.75 96 SER A N 1
ATOM 758 C CA . SER A 1 96 ? 0.190 -11.272 -3.636 1.00 95.75 96 SER A CA 1
ATOM 759 C C . SER A 1 96 ? 1.284 -10.269 -4.006 1.00 95.75 96 SER A C 1
ATOM 761 O O . SER A 1 96 ? 1.091 -9.364 -4.821 1.00 95.75 96 SER A O 1
ATOM 763 N N . ARG A 1 97 ? 2.487 -10.467 -3.457 1.00 94.69 97 ARG A N 1
ATOM 764 C CA . ARG A 1 97 ? 3.659 -9.643 -3.787 1.00 94.69 97 ARG A CA 1
ATOM 765 C C . ARG A 1 97 ? 3.953 -9.655 -5.288 1.00 94.69 97 ARG A C 1
ATOM 767 O O . ARG A 1 97 ? 4.309 -8.626 -5.854 1.00 94.69 97 ARG A O 1
ATOM 774 N N . GLU A 1 98 ? 3.825 -10.818 -5.919 1.00 96.00 98 GLU A N 1
ATOM 775 C CA . GLU A 1 98 ? 4.111 -11.036 -7.335 1.00 96.00 98 GLU A CA 1
ATOM 776 C C . GLU A 1 98 ? 3.121 -10.295 -8.240 1.00 96.00 98 GLU A C 1
ATOM 778 O O . GLU A 1 98 ? 3.501 -9.816 -9.309 1.00 96.00 98 GLU A O 1
ATOM 783 N N . GLU A 1 99 ? 1.853 -10.195 -7.839 1.00 95.69 99 GLU A N 1
ATOM 784 C CA . GLU A 1 99 ? 0.851 -9.403 -8.559 1.00 95.69 99 GLU A CA 1
ATOM 785 C C . GLU A 1 99 ? 1.138 -7.907 -8.453 1.00 95.69 99 GLU A C 1
ATOM 787 O O . GLU A 1 99 ? 1.121 -7.216 -9.472 1.00 95.69 99 GLU A O 1
ATOM 792 N N . VAL A 1 100 ? 1.504 -7.423 -7.265 1.00 93.81 100 VAL A N 1
ATOM 793 C CA . VAL A 1 100 ? 1.881 -6.016 -7.067 1.00 93.81 100 VAL A CA 1
ATOM 794 C C . VAL A 1 100 ? 3.158 -5.666 -7.838 1.00 93.81 100 VAL A C 1
ATOM 796 O O . VAL A 1 100 ? 3.227 -4.614 -8.468 1.00 93.81 100 VAL A O 1
ATOM 799 N N . GLU A 1 101 ? 4.154 -6.559 -7.887 1.00 93.75 101 GLU A N 1
ATOM 800 C CA . GLU A 1 101 ? 5.354 -6.338 -8.709 1.00 93.75 101 GLU A CA 1
ATOM 801 C C . GLU A 1 101 ? 5.004 -6.229 -10.203 1.00 93.75 101 GLU A C 1
ATOM 803 O O . GLU A 1 101 ? 5.560 -5.386 -10.904 1.00 93.75 101 GLU A O 1
ATOM 808 N N . LYS A 1 102 ? 4.060 -7.038 -10.708 1.00 94.38 102 LYS A N 1
ATOM 809 C CA . LYS A 1 102 ? 3.591 -6.932 -12.102 1.00 94.38 102 LYS A CA 1
ATOM 810 C C . LYS A 1 102 ? 2.896 -5.600 -12.378 1.00 94.38 102 LYS A C 1
ATOM 812 O O . LYS A 1 102 ? 3.080 -5.058 -13.468 1.00 94.38 102 LYS A O 1
ATOM 817 N N . ILE A 1 103 ? 2.118 -5.090 -11.420 1.00 92.25 103 ILE A N 1
ATOM 818 C CA . ILE A 1 103 ? 1.476 -3.773 -11.516 1.00 92.25 103 ILE A CA 1
ATOM 819 C C . ILE A 1 103 ? 2.548 -2.688 -11.639 1.00 92.25 103 ILE A C 1
ATOM 821 O O . ILE A 1 103 ? 2.542 -1.959 -12.628 1.00 92.25 103 ILE A O 1
ATOM 825 N N . LEU A 1 104 ? 3.534 -2.673 -10.736 1.00 89.69 104 LEU A N 1
ATOM 826 C CA . LEU A 1 104 ? 4.643 -1.714 -10.785 1.00 89.69 104 LEU A CA 1
ATOM 827 C C . LEU A 1 104 ? 5.427 -1.780 -12.101 1.00 89.69 104 LEU A C 1
ATOM 829 O O . LEU A 1 104 ? 5.740 -0.753 -12.692 1.00 89.69 104 LEU A O 1
ATOM 833 N N . ILE A 1 105 ? 5.717 -2.981 -12.613 1.00 91.00 105 ILE A N 1
ATOM 834 C CA . ILE A 1 105 ? 6.409 -3.136 -13.904 1.00 91.00 105 ILE A CA 1
ATOM 835 C C . ILE A 1 105 ? 5.610 -2.486 -15.035 1.00 91.00 105 ILE A C 1
ATOM 837 O O . ILE A 1 105 ? 6.192 -1.836 -15.905 1.00 91.00 105 ILE A O 1
ATOM 841 N N . LYS A 1 106 ? 4.287 -2.672 -15.038 1.00 90.06 106 LYS A N 1
ATOM 842 C CA . LYS 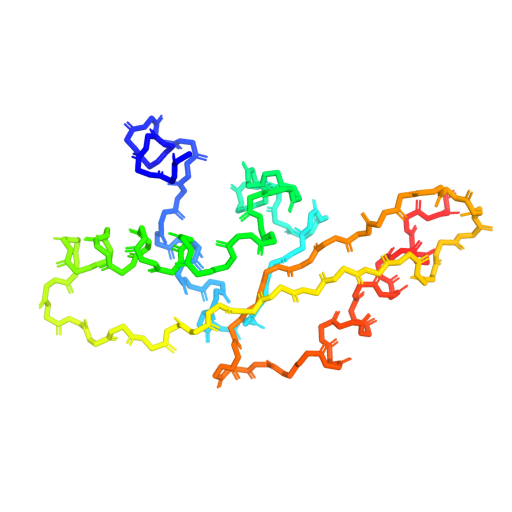A 1 106 ? 3.401 -2.091 -16.046 1.00 90.06 106 LYS A CA 1
ATOM 843 C C . LYS A 1 106 ? 3.344 -0.567 -15.921 1.00 90.06 106 LYS A C 1
ATOM 845 O O . LYS A 1 106 ? 3.428 0.110 -16.940 1.00 90.06 106 LYS A O 1
ATOM 850 N N . GLU A 1 107 ? 3.237 -0.033 -14.708 1.00 87.94 107 GLU A N 1
ATOM 851 C CA . GLU A 1 107 ? 3.287 1.413 -14.459 1.00 87.94 107 GLU A CA 1
ATOM 852 C C . GLU A 1 107 ? 4.614 2.015 -14.943 1.00 87.94 107 GLU A C 1
ATOM 854 O O . GLU A 1 107 ? 4.609 2.959 -15.729 1.00 87.94 107 GLU A O 1
ATOM 859 N N . ASN A 1 108 ? 5.747 1.405 -14.587 1.00 86.31 108 ASN A N 1
ATOM 860 C CA . ASN A 1 108 ? 7.080 1.869 -14.984 1.00 86.31 108 ASN A CA 1
ATOM 861 C C . ASN A 1 108 ? 7.272 1.921 -16.508 1.00 86.31 108 ASN A C 1
ATOM 863 O O . ASN A 1 108 ? 7.960 2.808 -17.018 1.00 86.31 108 ASN A O 1
ATOM 867 N N . GLN A 1 109 ? 6.664 0.984 -17.244 1.00 87.25 109 GLN A N 1
ATOM 868 C CA . GLN A 1 109 ? 6.677 0.981 -18.711 1.00 87.25 109 GLN A CA 1
ATOM 869 C C . GLN A 1 109 ? 5.913 2.170 -19.300 1.00 87.25 109 GLN A C 1
ATOM 871 O O . GLN A 1 109 ? 6.345 2.722 -20.316 1.00 87.25 109 GLN A O 1
ATOM 876 N N . LEU A 1 110 ? 4.806 2.560 -18.661 1.00 82.19 110 LEU A N 1
ATOM 877 C CA . LEU A 1 110 ? 3.951 3.674 -19.073 1.00 82.19 110 LEU A CA 1
ATOM 878 C C . LEU A 1 110 ? 4.547 5.031 -18.677 1.00 82.19 110 LEU A C 1
ATOM 880 O O . LEU A 1 110 ? 4.459 5.979 -19.446 1.00 82.19 110 LEU A O 1
ATOM 884 N N . SER A 1 111 ? 5.210 5.129 -17.522 1.00 71.19 111 SER A N 1
ATOM 885 C CA . SER A 1 111 ? 5.866 6.365 -17.063 1.00 71.19 111 SER A CA 1
ATOM 886 C C . SER A 1 111 ? 7.120 6.748 -17.862 1.00 71.19 111 SER A C 1
ATOM 888 O O . SER A 1 111 ? 7.651 7.839 -17.676 1.00 71.19 111 SER A O 1
ATOM 890 N N . GLY A 1 112 ? 7.625 5.853 -18.718 1.00 58.91 112 GLY A N 1
ATOM 891 C CA . GLY A 1 112 ? 8.752 6.102 -19.622 1.00 58.91 112 GLY A CA 1
ATOM 892 C C . GLY A 1 112 ? 8.356 6.535 -21.042 1.00 58.91 112 GLY A C 1
ATOM 893 O O . GLY A 1 112 ? 9.183 6.421 -21.950 1.00 58.91 112 GLY A O 1
ATOM 894 N N . GLU A 1 113 ? 7.101 6.908 -21.295 1.00 45.22 113 GLU A N 1
ATOM 895 C CA . GLU A 1 113 ?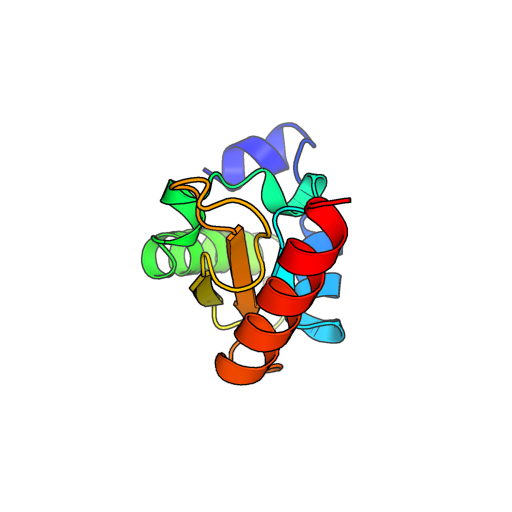 6.657 7.611 -22.519 1.00 45.22 113 GLU A CA 1
ATOM 896 C C . GLU A 1 113 ? 6.782 9.130 -22.375 1.00 45.22 113 GLU A C 1
ATOM 898 O O . GLU A 1 113 ? 7.228 9.747 -23.370 1.00 45.22 113 GLU A O 1
#